Protein AF-A0A7K4FR86-F1 (afdb_monomer)

Secondary structure (DSSP, 8-state):
-PPPPPPHHHHHHHHHHHHHHHHHHHT-HHHHHHHHHHHHHHHHHHHHTTTS---HHHHHHHHHHHHHHHHHHTT----

pLDDT: mean 88.5, std 11.88, range [48.69, 97.19]

Radius of gyration: 13.9 Å; Cα contacts (8 Å, |Δi|>4): 55; chains: 1; bounding box: 28×26×41 Å

Mean predicted aligned error: 5.24 Å

Foldseek 3Di:
DDDDDDDLVVQLVVLLVVQCVVCVVVVDVLSNVLSVQLVVCLVVQCVVCVVPPDHSVVSSVVSSVVSVVVCVVVVVSDD

Structure 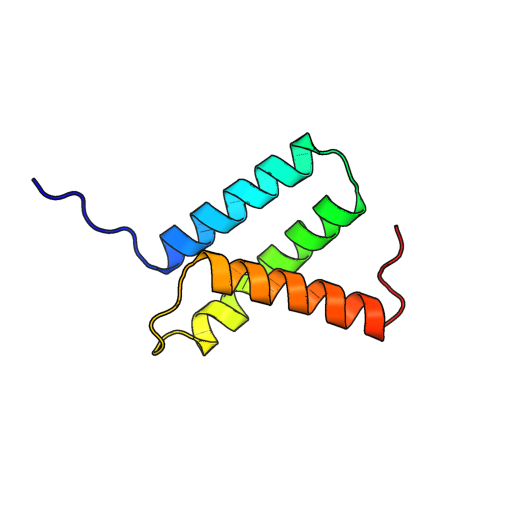(mmCIF, N/CA/C/O backbone):
data_AF-A0A7K4FR86-F1
#
_entry.id   AF-A0A7K4FR86-F1
#
loop_
_atom_site.group_PDB
_atom_site.id
_atom_site.type_symbol
_atom_site.label_atom_id
_atom_site.label_alt_id
_atom_site.label_comp_id
_atom_site.label_asym_id
_atom_site.label_entity_id
_atom_site.label_seq_id
_atom_site.pdbx_PDB_ins_code
_atom_site.Cartn_x
_atom_site.Cartn_y
_atom_site.Cartn_z
_atom_site.occupancy
_atom_site.B_iso_or_equiv
_atom_site.auth_seq_id
_atom_site.auth_comp_id
_atom_site.auth_asym_id
_atom_site.auth_atom_id
_atom_site.pdbx_PDB_model_num
ATOM 1 N N . MET A 1 1 ? 13.927 13.317 -28.057 1.00 48.69 1 MET A N 1
ATOM 2 C CA . MET A 1 1 ? 14.578 12.767 -26.849 1.00 48.69 1 MET A CA 1
ATOM 3 C C . MET A 1 1 ? 13.535 11.939 -26.119 1.00 48.69 1 MET A C 1
ATOM 5 O O . MET A 1 1 ? 12.514 12.495 -25.734 1.00 48.69 1 MET A O 1
ATOM 9 N N . GLY A 1 2 ? 13.709 10.616 -26.071 1.00 55.78 2 GLY A N 1
ATOM 10 C CA . GLY A 1 2 ? 12.749 9.715 -25.428 1.00 55.78 2 GLY A CA 1
ATOM 11 C C . GLY A 1 2 ? 12.698 9.988 -23.929 1.00 55.78 2 GLY A C 1
ATOM 12 O O . GLY A 1 2 ? 13.740 10.166 -23.306 1.00 55.78 2 GLY A O 1
ATOM 13 N N . ARG A 1 3 ? 11.493 10.082 -23.361 1.00 51.56 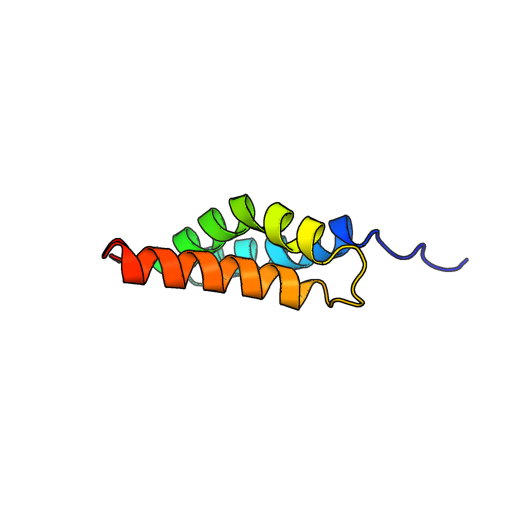3 ARG A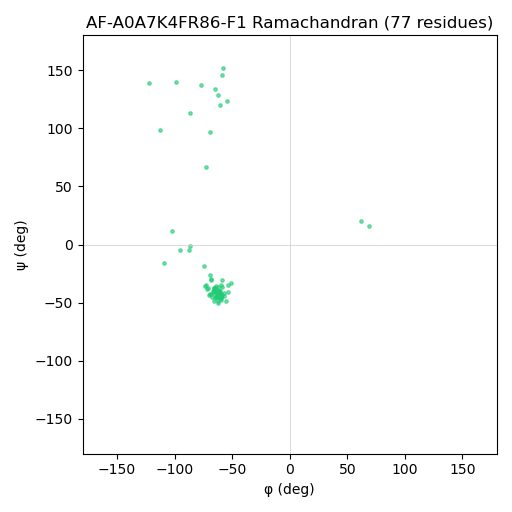 N 1
ATOM 14 C CA . ARG A 1 3 ? 11.317 10.185 -21.910 1.00 51.56 3 ARG A CA 1
ATOM 15 C C . ARG A 1 3 ? 11.908 8.923 -21.285 1.00 51.56 3 ARG A C 1
ATOM 17 O O . ARG A 1 3 ? 11.468 7.830 -21.629 1.00 51.56 3 ARG A O 1
ATOM 24 N N . THR A 1 4 ? 12.906 9.069 -20.417 1.00 58.91 4 THR A N 1
ATOM 25 C CA . THR A 1 4 ? 13.449 7.958 -19.631 1.00 58.91 4 THR A CA 1
ATOM 26 C C . THR A 1 4 ? 12.295 7.306 -18.884 1.00 58.91 4 THR A C 1
ATOM 28 O O . THR A 1 4 ? 11.542 7.995 -18.192 1.00 58.91 4 THR A O 1
ATOM 31 N N . GLN A 1 5 ? 12.110 6.003 -19.079 1.00 59.91 5 GLN A N 1
ATOM 32 C CA . GLN A 1 5 ? 11.051 5.268 -18.406 1.00 59.91 5 GLN A CA 1
ATOM 33 C 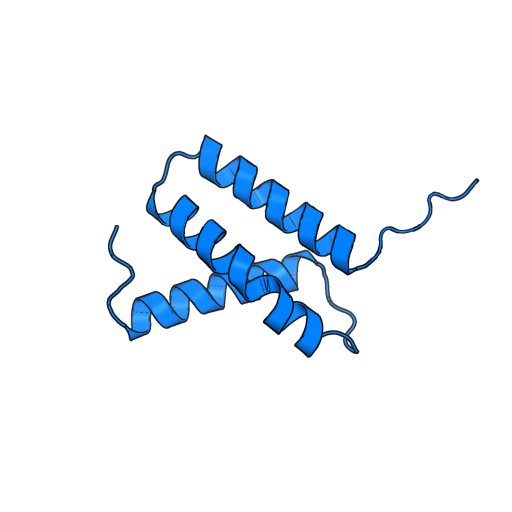C . GLN A 1 5 ? 11.324 5.331 -16.892 1.00 59.91 5 GLN A C 1
ATOM 35 O O . GLN A 1 5 ? 12.466 5.095 -16.482 1.00 59.91 5 GLN A O 1
ATOM 40 N N . PRO A 1 6 ? 10.346 5.731 -16.059 1.00 69.06 6 PRO A N 1
ATOM 41 C CA . PRO A 1 6 ? 10.541 5.767 -14.617 1.00 69.06 6 PRO A CA 1
ATOM 42 C C . PRO A 1 6 ? 10.897 4.367 -14.117 1.00 69.06 6 PRO A C 1
ATOM 44 O O . PRO A 1 6 ? 10.418 3.369 -14.657 1.00 69.06 6 PRO A O 1
ATOM 47 N N . SER A 1 7 ? 11.742 4.291 -13.085 1.00 86.12 7 SER A N 1
ATOM 48 C CA . SER A 1 7 ? 12.042 3.003 -12.458 1.00 86.12 7 SER A CA 1
ATOM 49 C C . SER A 1 7 ? 10.750 2.351 -11.956 1.00 86.12 7 SER A C 1
ATOM 51 O O . SER A 1 7 ? 9.806 3.058 -11.592 1.00 86.12 7 SER A O 1
ATOM 53 N N . PHE A 1 8 ? 10.711 1.019 -11.894 1.00 88.19 8 PHE A N 1
ATOM 54 C CA . PHE A 1 8 ? 9.551 0.300 -11.359 1.00 88.19 8 PHE A CA 1
ATOM 55 C C . PHE A 1 8 ? 9.178 0.794 -9.952 1.00 88.19 8 PHE A C 1
ATOM 57 O O . PHE A 1 8 ? 8.016 1.079 -9.683 1.00 88.19 8 PHE A O 1
ATOM 64 N N . THR A 1 9 ? 10.179 1.043 -9.100 1.00 90.62 9 THR A N 1
ATOM 65 C CA . THR A 1 9 ? 10.001 1.674 -7.783 1.00 90.62 9 THR A CA 1
ATOM 66 C C . THR A 1 9 ? 9.292 3.023 -7.876 1.00 90.62 9 THR A C 1
ATOM 68 O O . THR A 1 9 ? 8.325 3.262 -7.163 1.00 90.62 9 THR A O 1
ATOM 71 N N . THR A 1 10 ? 9.736 3.899 -8.781 1.00 92.38 10 THR A N 1
ATOM 72 C CA . THR A 1 10 ? 9.119 5.218 -8.988 1.00 92.38 10 THR A CA 1
ATOM 73 C C . THR A 1 10 ? 7.673 5.095 -9.463 1.00 92.38 10 THR A C 1
ATOM 75 O O . THR A 1 10 ? 6.831 5.898 -9.069 1.00 92.38 10 THR A O 1
ATOM 78 N N . ALA A 1 11 ? 7.372 4.100 -10.298 1.00 93.25 11 ALA A N 1
ATOM 79 C CA . ALA A 1 11 ? 6.015 3.856 -10.767 1.00 93.25 11 ALA A CA 1
ATOM 80 C C . ALA A 1 11 ? 5.102 3.353 -9.633 1.00 93.25 11 ALA A C 1
ATOM 82 O O . ALA A 1 11 ? 3.997 3.865 -9.475 1.00 93.25 11 ALA A O 1
ATOM 83 N N . VAL A 1 12 ? 5.587 2.434 -8.789 1.00 94.69 12 VAL A N 1
ATOM 84 C CA . VAL A 1 12 ? 4.870 1.960 -7.589 1.00 94.69 12 VAL A CA 1
ATOM 85 C C . VAL A 1 12 ? 4.599 3.114 -6.622 1.00 94.69 12 VAL A C 1
ATOM 87 O O . VAL A 1 12 ? 3.480 3.265 -6.131 1.00 94.69 12 VAL A O 1
ATOM 90 N N . ASP A 1 13 ? 5.595 3.971 -6.392 1.00 95.06 13 ASP A N 1
ATOM 91 C CA . ASP A 1 13 ? 5.458 5.133 -5.508 1.00 95.06 13 ASP A CA 1
ATOM 92 C C . ASP A 1 13 ? 4.424 6.132 -6.040 1.00 95.06 13 ASP A C 1
ATOM 94 O O . ASP A 1 13 ? 3.632 6.679 -5.271 1.00 95.06 13 ASP A O 1
ATOM 98 N N . ALA A 1 14 ? 4.374 6.328 -7.360 1.00 96.19 14 ALA A N 1
ATOM 99 C CA . ALA A 1 14 ? 3.375 7.180 -7.990 1.00 96.19 14 ALA A CA 1
ATOM 100 C C . ALA A 1 14 ? 1.948 6.624 -7.836 1.00 96.19 14 ALA A C 1
ATOM 102 O O . ALA A 1 14 ? 1.025 7.399 -7.579 1.00 96.19 14 ALA A O 1
ATOM 103 N N . GLU A 1 15 ? 1.745 5.308 -7.965 1.00 96.19 15 GLU A N 1
ATOM 104 C CA . GLU A 1 15 ? 0.430 4.693 -7.730 1.00 96.19 15 GLU A CA 1
ATOM 105 C C . GLU A 1 15 ? 0.001 4.808 -6.262 1.00 96.19 15 GLU A C 1
ATOM 107 O O . GLU A 1 15 ? -1.143 5.166 -5.966 1.00 96.19 15 GLU A O 1
ATOM 112 N N . LEU A 1 16 ? 0.929 4.591 -5.331 1.00 96.31 16 LEU A N 1
ATOM 113 C CA . LEU A 1 16 ? 0.661 4.732 -3.904 1.00 96.31 16 LEU A CA 1
ATOM 114 C C . LEU A 1 16 ? 0.298 6.179 -3.522 1.00 96.31 16 LEU A C 1
ATOM 116 O O . LEU A 1 16 ? -0.662 6.398 -2.780 1.00 96.31 16 LEU A O 1
ATOM 120 N N . GLU A 1 17 ? 0.996 7.176 -4.072 1.00 97.19 17 GLU A N 1
ATOM 121 C CA . GLU A 1 17 ? 0.722 8.595 -3.800 1.00 97.19 17 GLU A CA 1
ATOM 122 C C . GLU A 1 17 ? -0.671 9.027 -4.291 1.00 97.19 17 GLU A C 1
ATOM 124 O O . GLU A 1 17 ? -1.364 9.801 -3.616 1.00 97.19 17 GLU A O 1
ATOM 129 N N . LYS A 1 18 ? -1.142 8.481 -5.424 1.00 96.94 18 LYS A N 1
ATOM 130 C CA . LYS A 1 18 ? -2.523 8.706 -5.894 1.00 96.94 18 LYS A CA 1
ATOM 131 C C . LYS A 1 18 ? -3.537 8.236 -4.855 1.00 96.94 18 LYS A C 1
ATOM 133 O O . LYS A 1 18 ? -4.495 8.960 -4.576 1.00 96.94 18 LYS A O 1
ATOM 138 N N . LEU A 1 19 ? -3.323 7.063 -4.257 1.00 96.56 19 LEU A N 1
ATOM 139 C CA . LEU A 1 19 ? -4.219 6.523 -3.231 1.00 96.56 19 LEU A CA 1
ATOM 140 C C . LEU A 1 19 ? -4.128 7.289 -1.911 1.00 96.56 19 LEU A C 1
ATOM 142 O O . LEU A 1 19 ? -5.157 7.533 -1.281 1.00 96.56 19 LEU A O 1
ATOM 146 N N . ILE A 1 20 ? -2.938 7.740 -1.509 1.00 96.06 20 ILE A N 1
ATOM 147 C CA . ILE A 1 20 ? -2.771 8.619 -0.341 1.00 96.06 20 ILE A CA 1
ATOM 148 C C . ILE A 1 20 ? -3.555 9.918 -0.548 1.00 96.06 20 ILE A C 1
ATOM 150 O O . ILE A 1 20 ? -4.324 10.328 0.322 1.00 96.06 20 ILE A O 1
ATOM 154 N N . THR A 1 21 ? -3.422 10.543 -1.716 1.00 96.81 21 THR A N 1
ATOM 155 C CA . THR A 1 21 ? -4.175 11.756 -2.056 1.00 96.81 21 THR A CA 1
ATOM 156 C C . THR A 1 21 ? -5.682 11.498 -2.081 1.00 96.81 21 THR A C 1
ATOM 158 O O . THR A 1 21 ? -6.451 12.284 -1.524 1.00 96.81 21 THR A O 1
ATOM 161 N N . LEU A 1 22 ? -6.118 10.394 -2.692 1.00 96.50 22 LEU A N 1
ATOM 162 C CA . LEU A 1 22 ? -7.529 10.020 -2.755 1.00 96.50 22 LEU A CA 1
ATOM 163 C C . LEU A 1 22 ? -8.108 9.760 -1.360 1.00 96.50 22 LEU A C 1
ATOM 165 O O . LEU A 1 22 ? -9.180 10.269 -1.051 1.00 96.50 22 LEU A O 1
ATOM 169 N N . SER A 1 23 ? -7.399 9.029 -0.499 1.00 95.56 23 SER A N 1
ATOM 170 C CA . SER A 1 23 ? -7.874 8.703 0.851 1.00 95.56 23 SER A CA 1
ATOM 171 C C . SER A 1 23 ? -8.112 9.943 1.712 1.00 95.56 23 SER A C 1
ATOM 173 O O . SER A 1 23 ? -9.146 10.032 2.373 1.00 95.56 23 SER A O 1
ATOM 175 N N . LYS A 1 24 ? -7.231 10.949 1.611 1.00 94.69 24 LYS A N 1
ATOM 176 C CA . LYS A 1 24 ? -7.417 12.261 2.252 1.00 94.69 24 LYS A CA 1
ATOM 177 C C . LYS A 1 24 ? -8.667 12.983 1.737 1.00 94.69 24 LYS A C 1
ATOM 179 O O . LYS A 1 24 ? -9.378 13.596 2.523 1.00 94.69 24 LYS A O 1
ATOM 184 N N . ARG A 1 25 ? -8.942 12.912 0.427 1.00 96.50 25 ARG A N 1
ATOM 185 C CA . ARG A 1 25 ? -10.117 13.553 -0.200 1.00 96.50 25 ARG A CA 1
ATOM 186 C C . ARG A 1 25 ? -11.430 12.861 0.150 1.00 96.50 25 ARG A C 1
ATOM 188 O O . ARG A 1 25 ? -12.432 13.538 0.333 1.00 96.50 25 ARG A O 1
ATOM 195 N N . VAL A 1 26 ? -11.427 11.531 0.220 1.00 95.81 26 VAL A N 1
ATOM 196 C CA . VAL A 1 26 ? -12.614 10.732 0.562 1.00 95.81 26 VAL A CA 1
ATOM 197 C C . VAL A 1 26 ? -13.021 10.949 2.022 1.00 95.81 26 VAL A C 1
ATOM 199 O O . VAL A 1 26 ? -14.203 10.870 2.339 1.00 95.81 26 VAL A O 1
ATOM 202 N N . GLY A 1 27 ? -12.064 11.223 2.915 1.00 89.81 27 GLY A N 1
ATOM 203 C CA . GLY A 1 27 ? -12.353 11.514 4.321 1.00 89.81 27 GLY A CA 1
ATOM 204 C C . GLY A 1 27 ? -12.879 10.313 5.114 1.00 89.81 27 GLY A C 1
ATOM 205 O O . GLY A 1 27 ? -13.432 10.494 6.193 1.00 89.81 27 GLY A O 1
ATOM 206 N N . ASN A 1 28 ? -12.720 9.088 4.598 1.00 92.56 28 ASN A N 1
ATOM 207 C CA . ASN A 1 28 ? -13.039 7.857 5.316 1.00 92.56 28 ASN A CA 1
ATOM 208 C C . ASN A 1 28 ? -11.813 7.429 6.152 1.00 92.56 28 ASN A C 1
ATOM 210 O O . ASN A 1 28 ? -10.801 7.032 5.560 1.00 92.56 28 ASN A O 1
ATOM 214 N N . PRO A 1 29 ? -11.885 7.462 7.499 1.00 91.25 29 PRO A N 1
ATOM 215 C CA . PRO A 1 29 ? -10.739 7.156 8.356 1.00 91.25 29 PRO A CA 1
ATOM 216 C C . PRO A 1 29 ? -10.185 5.743 8.155 1.00 91.25 29 PRO A C 1
ATOM 218 O O . PRO A 1 29 ? -8.974 5.537 8.208 1.00 91.25 29 PRO A O 1
ATOM 221 N N . CYS A 1 30 ? -11.049 4.769 7.868 1.00 90.94 30 CYS A N 1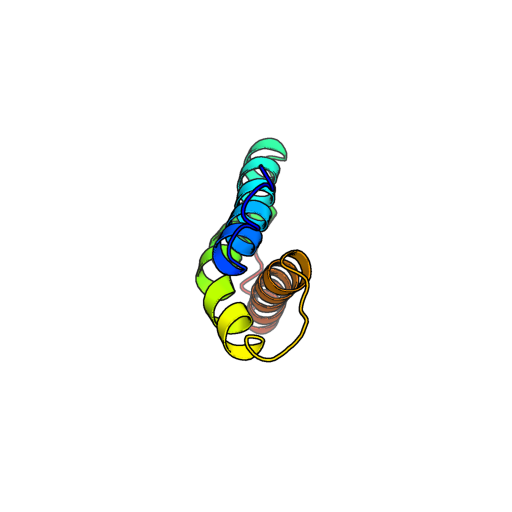
ATOM 222 C CA . CYS A 1 30 ? -10.640 3.384 7.651 1.00 90.94 30 CYS A CA 1
ATOM 223 C C . CYS A 1 30 ? -9.870 3.223 6.361 1.00 90.94 30 CYS A C 1
ATOM 225 O O . CYS A 1 30 ? -8.847 2.548 6.330 1.00 90.94 30 CYS A O 1
ATOM 227 N N . PHE A 1 31 ? -10.357 3.859 5.297 1.00 93.75 31 PHE A N 1
ATOM 228 C CA . PHE A 1 31 ? -9.671 3.838 4.019 1.00 93.75 31 PHE A CA 1
ATOM 229 C C . PHE A 1 31 ? -8.298 4.499 4.146 1.00 93.75 31 PHE A C 1
ATOM 231 O O . PHE A 1 31 ? -7.301 3.925 3.722 1.00 93.75 31 PHE A O 1
ATOM 238 N N . GLN A 1 32 ? -8.220 5.651 4.816 1.00 94.56 32 GLN A N 1
ATOM 239 C CA . GLN A 1 32 ? -6.947 6.319 5.082 1.00 94.56 32 GLN A CA 1
ATOM 240 C C . GLN A 1 32 ? -5.986 5.446 5.899 1.00 94.56 32 GLN A C 1
ATOM 242 O O . GLN A 1 32 ? -4.806 5.365 5.557 1.00 94.56 32 GLN A O 1
ATOM 247 N N . ASN A 1 33 ? -6.480 4.757 6.932 1.00 93.56 33 ASN A N 1
ATOM 248 C CA . ASN A 1 33 ? -5.668 3.840 7.729 1.00 93.56 33 ASN A CA 1
ATOM 249 C C . ASN A 1 33 ? -5.161 2.653 6.892 1.00 93.56 33 ASN A C 1
ATOM 251 O O . ASN A 1 33 ? -3.977 2.334 6.925 1.00 93.56 33 ASN A O 1
ATOM 255 N N . VAL A 1 34 ? -6.027 2.044 6.073 1.00 95.50 34 VAL A N 1
ATOM 25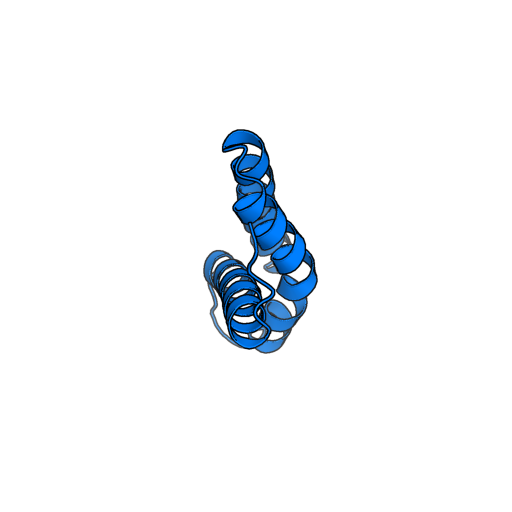6 C CA . VAL A 1 34 ? -5.644 0.936 5.184 1.00 95.50 34 VAL A CA 1
ATOM 257 C C . VAL A 1 34 ? -4.553 1.363 4.204 1.00 95.50 34 VAL A C 1
ATOM 259 O O . VAL A 1 34 ? -3.569 0.644 4.050 1.00 95.50 34 VAL A O 1
ATOM 262 N N . ILE A 1 35 ? -4.684 2.537 3.578 1.00 96.62 35 ILE A N 1
ATOM 263 C CA . ILE A 1 35 ? -3.671 3.050 2.645 1.00 96.62 35 ILE A CA 1
ATOM 264 C C . ILE A 1 35 ? -2.347 3.354 3.363 1.00 96.62 35 ILE A C 1
ATOM 266 O O . ILE A 1 35 ? -1.282 3.025 2.838 1.00 96.62 35 ILE A O 1
ATOM 270 N N . LEU A 1 36 ? -2.392 3.924 4.571 1.00 94.94 36 LEU A N 1
ATOM 271 C CA . LEU A 1 36 ? -1.196 4.204 5.372 1.00 94.94 36 LEU A CA 1
ATOM 272 C C . LEU A 1 36 ? -0.477 2.926 5.830 1.00 94.94 36 LEU A C 1
ATOM 274 O O . LEU A 1 36 ? 0.749 2.880 5.888 1.00 94.94 36 LEU A O 1
ATOM 278 N N . GLU A 1 37 ? -1.212 1.872 6.170 1.00 95.31 37 GLU A N 1
ATOM 279 C CA . GLU A 1 37 ? -0.596 0.585 6.493 1.00 95.31 37 GLU A CA 1
ATOM 280 C C . GLU A 1 37 ? -0.077 -0.121 5.235 1.00 95.31 37 GLU A C 1
ATOM 282 O O . GLU A 1 37 ? 0.994 -0.731 5.266 1.00 95.31 37 GLU A O 1
ATOM 287 N N . ALA A 1 38 ? -0.769 0.013 4.100 1.00 96.62 38 ALA A N 1
ATOM 288 C CA . ALA A 1 38 ? -0.334 -0.558 2.828 1.00 96.62 38 ALA A CA 1
ATOM 289 C C . ALA A 1 38 ? 0.980 0.078 2.349 1.00 96.62 38 ALA A C 1
ATOM 291 O O . ALA A 1 38 ? 1.869 -0.638 1.879 1.00 96.62 38 ALA A O 1
ATOM 292 N N . SER A 1 39 ? 1.171 1.390 2.552 1.00 96.12 39 SER A N 1
ATOM 293 C CA . SER A 1 39 ? 2.419 2.077 2.183 1.00 96.12 39 SER A CA 1
ATOM 294 C C . SER A 1 39 ? 3.649 1.498 2.880 1.00 96.12 39 SER A C 1
ATOM 296 O O . SER A 1 39 ? 4.738 1.495 2.314 1.00 96.12 39 SER A O 1
ATOM 298 N N . LYS A 1 40 ? 3.486 0.962 4.097 1.00 95.38 40 LYS A N 1
ATOM 299 C CA . LYS A 1 40 ? 4.575 0.326 4.857 1.00 95.38 40 LYS A CA 1
ATOM 300 C C . LYS A 1 40 ? 4.949 -1.054 4.312 1.00 95.38 40 LYS A C 1
ATOM 302 O O . LYS A 1 40 ? 6.025 -1.556 4.618 1.00 95.38 40 LYS A O 1
ATOM 307 N N . ARG A 1 41 ? 4.064 -1.677 3.527 1.00 94.62 41 ARG A N 1
ATOM 308 C CA . ARG A 1 41 ? 4.191 -3.069 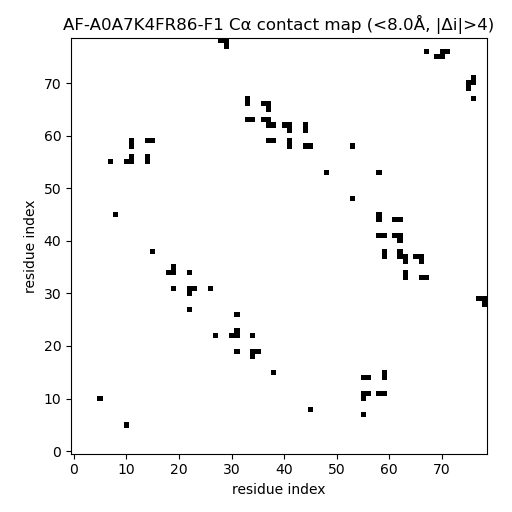3.067 1.00 94.62 41 ARG A CA 1
ATOM 309 C C . ARG A 1 41 ? 4.511 -3.203 1.588 1.00 94.62 41 ARG A C 1
ATOM 311 O O . ARG A 1 41 ? 4.938 -4.273 1.167 1.00 94.62 41 ARG A O 1
ATOM 318 N N . VAL A 1 42 ? 4.334 -2.136 0.809 1.00 95.06 42 VAL A N 1
ATOM 319 C CA . VAL A 1 42 ? 4.474 -2.160 -0.655 1.00 95.06 42 VAL A CA 1
ATOM 320 C C . VAL A 1 42 ? 5.822 -2.733 -1.111 1.00 95.06 42 VAL A C 1
ATOM 322 O O . VAL A 1 42 ? 5.881 -3.471 -2.089 1.00 95.06 42 VAL A O 1
ATOM 325 N N . ARG A 1 43 ? 6.899 -2.485 -0.351 1.00 94.25 43 ARG A N 1
ATOM 326 C CA . ARG A 1 43 ? 8.241 -3.003 -0.652 1.00 94.25 43 ARG A CA 1
ATOM 327 C C . ARG A 1 43 ? 8.371 -4.514 -0.487 1.00 94.25 43 ARG A C 1
ATOM 329 O O . ARG A 1 43 ? 9.162 -5.104 -1.212 1.00 94.25 43 ARG A O 1
ATOM 336 N N . TYR A 1 44 ? 7.604 -5.148 0.402 1.00 94.12 44 TYR A N 1
ATOM 337 C CA . TYR A 1 44 ? 7.610 -6.610 0.515 1.00 94.12 44 TYR A CA 1
ATOM 338 C C . TYR A 1 44 ? 7.137 -7.241 -0.794 1.00 94.12 44 TYR A C 1
ATOM 340 O O . TYR A 1 44 ? 7.845 -8.060 -1.365 1.00 94.12 44 TYR A O 1
ATOM 348 N N . PHE A 1 45 ? 6.001 -6.776 -1.318 1.00 93.62 45 PHE A N 1
ATOM 349 C CA . PHE A 1 45 ? 5.446 -7.267 -2.579 1.00 93.62 45 PHE A CA 1
ATOM 350 C C . PHE A 1 45 ? 6.303 -6.873 -3.780 1.00 93.62 45 PHE A C 1
ATOM 352 O O . PHE A 1 45 ? 6.583 -7.715 -4.623 1.00 93.62 45 PHE A O 1
ATOM 359 N N . GLN A 1 46 ? 6.789 -5.629 -3.827 1.00 91.75 46 GLN A N 1
ATOM 360 C CA . GLN A 1 46 ? 7.668 -5.174 -4.904 1.00 91.75 46 GLN A CA 1
ATOM 361 C C . GLN A 1 46 ? 8.923 -6.052 -5.024 1.00 91.75 46 GLN A C 1
ATOM 363 O O . GLN A 1 46 ? 9.311 -6.420 -6.127 1.00 91.75 46 GLN A O 1
ATOM 368 N N . ASN A 1 47 ? 9.550 -6.386 -3.894 1.00 91.50 47 ASN A N 1
ATOM 369 C CA . ASN A 1 47 ? 10.760 -7.203 -3.880 1.00 91.50 47 ASN A CA 1
ATOM 370 C C . ASN A 1 47 ? 10.463 -8.673 -4.206 1.00 91.50 47 ASN A C 1
ATOM 372 O O . ASN A 1 47 ? 11.275 -9.319 -4.858 1.00 91.50 47 ASN A O 1
ATOM 376 N N . SER A 1 48 ? 9.314 -9.201 -3.774 1.00 89.69 48 SER A N 1
ATOM 377 C CA . SER A 1 48 ? 8.895 -10.573 -4.093 1.00 89.69 48 SER A CA 1
ATOM 378 C C . SER A 1 48 ? 8.532 -10.773 -5.565 1.00 89.69 48 SER A C 1
ATOM 380 O O . SER A 1 48 ? 8.650 -11.887 -6.056 1.00 89.69 48 SER A O 1
ATOM 382 N N . MET A 1 49 ? 8.116 -9.711 -6.257 1.00 85.06 49 MET A N 1
ATOM 383 C CA . MET A 1 49 ? 7.689 -9.740 -7.661 1.00 85.06 49 MET A CA 1
ATOM 384 C C . MET A 1 49 ? 8.772 -9.198 -8.614 1.00 85.06 49 MET A C 1
ATOM 386 O O . MET A 1 49 ? 8.477 -8.909 -9.767 1.00 85.06 49 MET A O 1
ATOM 390 N N . TYR A 1 50 ? 10.015 -8.997 -8.148 1.00 74.75 50 TYR A N 1
ATOM 391 C CA . TYR A 1 50 ? 11.051 -8.278 -8.907 1.00 74.75 50 TYR A CA 1
ATOM 392 C C . TYR A 1 50 ? 11.372 -8.914 -10.270 1.00 74.75 50 TYR A C 1
ATOM 394 O O . TYR A 1 50 ? 11.610 -8.196 -11.240 1.00 74.75 50 TYR A O 1
ATOM 402 N N . ASP A 1 51 ? 11.348 -10.247 -10.342 1.00 78.44 51 ASP A N 1
ATOM 403 C CA . ASP A 1 51 ? 11.616 -11.002 -11.571 1.00 78.44 51 ASP A CA 1
ATOM 404 C C . ASP A 1 51 ? 10.354 -11.226 -12.428 1.00 78.44 51 ASP A C 1
ATOM 406 O O . ASP A 1 51 ? 10.440 -11.760 -13.536 1.00 78.44 51 ASP A O 1
ATOM 410 N N . GLU A 1 52 ? 9.179 -10.810 -11.945 1.00 80.50 52 GLU A N 1
ATOM 411 C CA . GLU A 1 52 ? 7.908 -10.960 -12.651 1.00 80.50 52 GLU A CA 1
ATOM 412 C C . GLU A 1 52 ? 7.512 -9.668 -13.376 1.00 80.50 52 GLU A C 1
ATOM 414 O O . GLU A 1 52 ? 7.640 -8.558 -12.853 1.00 80.50 52 GLU A O 1
ATOM 419 N N . VAL A 1 53 ? 6.972 -9.800 -14.594 1.00 75.06 53 VAL A N 1
ATOM 420 C CA . VAL A 1 53 ? 6.359 -8.669 -15.305 1.00 75.06 53 VAL A CA 1
ATOM 421 C C . VAL A 1 53 ? 5.075 -8.297 -14.572 1.00 75.06 53 VAL A C 1
ATOM 423 O O . VAL A 1 53 ? 4.038 -8.916 -14.778 1.00 75.06 53 VAL A O 1
ATOM 426 N N . THR A 1 54 ? 5.172 -7.289 -13.713 1.00 81.88 54 THR A N 1
ATOM 427 C CA . THR A 1 54 ? 4.109 -6.897 -12.784 1.00 81.88 54 THR A CA 1
ATOM 428 C C . THR A 1 54 ? 3.722 -5.448 -13.023 1.00 81.88 54 THR A C 1
ATOM 430 O O . THR A 1 54 ? 4.596 -4.596 -13.215 1.00 81.88 54 THR A O 1
ATOM 433 N N . ASP A 1 55 ? 2.427 -5.136 -12.984 1.00 91.50 55 ASP A N 1
ATOM 434 C CA . ASP A 1 55 ? 1.982 -3.743 -13.036 1.00 91.50 55 ASP A CA 1
ATOM 435 C C . ASP A 1 55 ? 2.181 -3.066 -11.660 1.00 91.50 55 ASP A C 1
ATOM 437 O O . ASP A 1 55 ? 1.876 -3.657 -10.620 1.00 91.50 55 ASP A O 1
ATOM 441 N N . PRO A 1 56 ? 2.669 -1.813 -11.591 1.00 93.12 56 PRO A N 1
ATOM 442 C CA . PRO A 1 56 ? 2.786 -1.082 -10.328 1.00 93.12 56 PRO A CA 1
ATOM 443 C C . PRO A 1 56 ? 1.497 -1.049 -9.486 1.00 93.12 56 PRO A C 1
ATOM 445 O O . PRO A 1 56 ? 1.567 -1.061 -8.253 1.00 93.12 56 PRO A O 1
ATOM 448 N N . GLN A 1 57 ? 0.323 -1.034 -10.126 1.00 94.50 57 GLN A N 1
ATOM 449 C CA . GLN A 1 57 ? -0.977 -1.089 -9.457 1.00 94.50 57 GLN A CA 1
ATOM 450 C C . GLN A 1 57 ? -1.202 -2.425 -8.752 1.00 94.50 57 GLN A C 1
ATOM 452 O O . GLN A 1 57 ? -1.753 -2.435 -7.652 1.00 94.50 57 GLN A O 1
ATOM 457 N N . GLU A 1 58 ? -0.749 -3.540 -9.328 1.00 94.75 58 GLU A N 1
ATOM 458 C CA . GLU A 1 58 ? -0.874 -4.868 -8.716 1.00 94.75 58 GLU A CA 1
ATOM 459 C C . GLU A 1 58 ? -0.097 -4.939 -7.401 1.00 94.75 58 GLU A C 1
ATOM 461 O O . GLU A 1 58 ? -0.626 -5.413 -6.394 1.00 94.75 58 GLU A O 1
ATOM 466 N N . VAL A 1 59 ? 1.115 -4.376 -7.360 1.00 95.12 59 VAL A N 1
ATOM 467 C CA . VAL A 1 59 ? 1.929 -4.311 -6.134 1.00 95.12 59 VAL A CA 1
ATOM 468 C C . VAL A 1 59 ? 1.201 -3.541 -5.029 1.00 95.12 59 VAL A C 1
ATOM 470 O O . VAL A 1 59 ? 1.138 -3.985 -3.878 1.00 95.12 59 VAL A O 1
ATOM 473 N N . VAL A 1 60 ? 0.624 -2.387 -5.370 1.00 96.81 60 VAL A N 1
ATOM 474 C CA . VAL A 1 60 ? -0.132 -1.561 -4.418 1.00 96.81 60 VAL A CA 1
ATOM 475 C C . VAL A 1 60 ? -1.408 -2.277 -3.958 1.00 96.81 60 VAL A C 1
ATOM 477 O O . VAL A 1 60 ? -1.726 -2.257 -2.766 1.00 96.81 60 VAL A O 1
ATOM 480 N N . LEU A 1 61 ? -2.115 -2.960 -4.862 1.00 96.44 61 LEU A N 1
ATOM 481 C CA . LEU A 1 61 ? -3.315 -3.736 -4.539 1.00 96.44 61 LEU A CA 1
ATOM 482 C C . LEU A 1 61 ? -3.011 -4.903 -3.599 1.00 96.44 61 LEU A C 1
ATOM 484 O O . LEU A 1 61 ? -3.727 -5.086 -2.615 1.00 96.44 61 LEU A O 1
ATOM 488 N N . LEU A 1 62 ? -1.934 -5.653 -3.838 1.00 96.38 62 LEU A N 1
ATOM 489 C CA . LEU A 1 62 ? -1.505 -6.737 -2.951 1.00 96.38 62 LEU A CA 1
ATOM 490 C C . LEU A 1 62 ? -1.1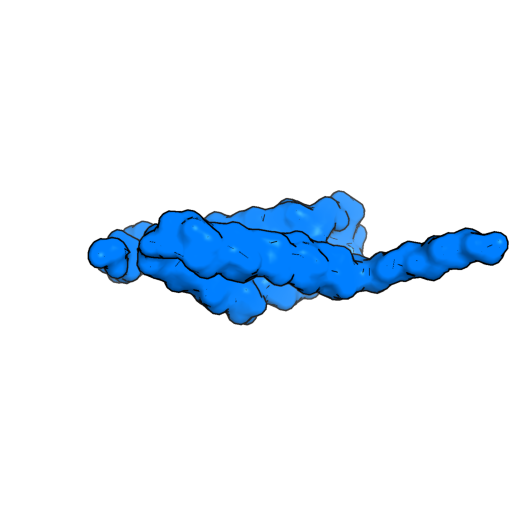62 -6.212 -1.553 1.00 96.38 62 LEU A C 1
ATOM 492 O O . LEU A 1 62 ? -1.569 -6.808 -0.551 1.00 96.38 62 LEU A O 1
ATOM 496 N N . ALA A 1 63 ? -0.508 -5.050 -1.466 1.00 97.00 63 ALA A N 1
ATOM 497 C CA . ALA A 1 63 ? -0.250 -4.400 -0.186 1.00 97.00 63 ALA A CA 1
ATOM 498 C C . ALA A 1 63 ? -1.554 -4.066 0.558 1.00 97.00 63 ALA A C 1
ATOM 500 O O . ALA A 1 63 ? -1.670 -4.383 1.744 1.00 97.00 63 ALA A O 1
ATOM 501 N N . ILE A 1 64 ? -2.557 -3.513 -0.129 1.00 97.00 64 ILE A N 1
ATOM 502 C CA . ILE A 1 64 ? -3.883 -3.220 0.444 1.00 97.00 64 ILE A CA 1
ATOM 503 C C . ILE A 1 64 ? -4.588 -4.500 0.899 1.00 97.00 64 ILE A C 1
ATOM 505 O O . ILE A 1 64 ? -5.056 -4.572 2.036 1.00 97.00 64 ILE A O 1
ATOM 509 N N . ILE A 1 65 ? -4.625 -5.527 0.047 1.00 96.50 65 ILE A N 1
ATOM 510 C CA . ILE A 1 65 ? -5.236 -6.824 0.361 1.00 96.50 65 ILE A CA 1
ATOM 511 C C . ILE A 1 65 ? -4.584 -7.425 1.605 1.00 96.50 65 ILE A C 1
ATOM 513 O O . ILE A 1 65 ? -5.294 -7.914 2.479 1.00 96.50 65 ILE A O 1
ATOM 517 N N . SER A 1 66 ? -3.258 -7.331 1.742 1.00 96.06 66 SER A N 1
ATOM 518 C CA . SER A 1 66 ? -2.544 -7.852 2.913 1.00 96.06 66 SER A CA 1
ATOM 519 C C . SER A 1 66 ? -2.978 -7.182 4.219 1.00 96.06 66 SER A C 1
ATOM 521 O O . SER A 1 66 ? -3.145 -7.856 5.234 1.00 96.06 66 SER A O 1
ATOM 523 N N . VAL A 1 67 ? -3.203 -5.864 4.194 1.00 95.75 67 VAL A N 1
ATOM 524 C CA . VAL A 1 67 ? -3.670 -5.101 5.359 1.00 95.75 67 VAL A CA 1
ATOM 525 C C . VAL A 1 67 ? -5.090 -5.510 5.720 1.00 95.75 67 VAL A C 1
ATOM 527 O O . VAL A 1 67 ? -5.388 -5.736 6.891 1.00 95.75 67 VAL A O 1
ATOM 530 N N . LEU A 1 68 ? -5.965 -5.630 4.719 1.00 94.81 68 LEU A N 1
ATOM 531 C CA . LEU A 1 68 ? -7.351 -6.039 4.928 1.00 94.81 68 LEU A CA 1
ATOM 532 C C . LEU A 1 68 ? -7.434 -7.474 5.458 1.00 94.81 68 LEU A C 1
ATOM 534 O O . LEU A 1 68 ? -8.132 -7.723 6.437 1.00 94.81 68 LEU A O 1
ATOM 538 N N . ALA A 1 69 ? -6.687 -8.406 4.866 1.00 94.50 69 ALA A N 1
ATOM 539 C CA . ALA A 1 69 ? -6.646 -9.802 5.289 1.00 94.50 69 ALA A CA 1
ATOM 540 C C . ALA A 1 69 ? -6.152 -9.939 6.736 1.00 94.50 69 ALA A C 1
ATOM 542 O O . ALA A 1 69 ? -6.790 -10.614 7.545 1.00 94.50 69 ALA A O 1
ATOM 543 N N . GLU A 1 70 ? -5.068 -9.247 7.097 1.00 92.12 70 GLU A N 1
ATOM 544 C CA . GLU A 1 70 ? -4.560 -9.248 8.471 1.00 92.12 70 GLU A CA 1
ATOM 545 C C . GLU A 1 70 ? -5.529 -8.563 9.445 1.00 92.12 70 GLU A C 1
ATOM 547 O O . GLU A 1 70 ? -5.736 -9.038 10.563 1.00 92.12 70 GLU A O 1
ATOM 552 N N . GLY A 1 71 ? -6.151 -7.458 9.031 1.00 89.00 71 GLY A N 1
ATOM 553 C CA . GLY A 1 71 ? -7.142 -6.748 9.833 1.00 89.00 71 GLY A CA 1
ATOM 554 C C . GLY A 1 71 ? -8.369 -7.608 10.139 1.00 89.00 71 GLY A C 1
ATOM 555 O O . GLY A 1 71 ? -8.840 -7.601 11.280 1.00 89.00 71 GLY A O 1
ATOM 556 N N . LEU A 1 72 ? -8.854 -8.368 9.152 1.00 87.81 72 LEU A N 1
ATOM 557 C CA . LEU A 1 72 ? -9.953 -9.322 9.310 1.00 87.81 72 LEU A CA 1
ATOM 558 C C . LEU A 1 72 ? -9.548 -10.469 10.237 1.00 87.81 72 LEU A C 1
ATOM 560 O O . LEU A 1 72 ? -10.270 -10.762 11.187 1.00 87.81 72 LEU A O 1
ATOM 564 N N . TYR A 1 73 ? -8.375 -11.064 10.008 1.00 87.75 73 TYR A N 1
ATOM 565 C CA . TYR A 1 73 ? -7.870 -12.177 10.812 1.00 87.75 73 TYR A CA 1
ATOM 566 C C . TYR A 1 73 ? -7.689 -11.798 12.289 1.00 87.75 73 TYR A C 1
ATOM 568 O O . TYR A 1 73 ? -8.082 -12.543 13.183 1.00 87.75 73 TYR A O 1
ATOM 576 N N . ASN A 1 74 ? -7.153 -10.606 12.557 1.00 86.69 74 ASN A N 1
ATOM 577 C CA 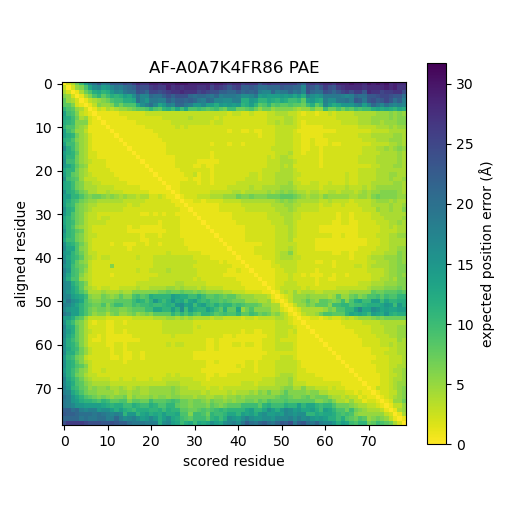. ASN A 1 74 ? -6.877 -10.138 13.916 1.00 86.69 74 ASN A CA 1
ATOM 578 C C . ASN A 1 74 ? -8.075 -9.444 14.595 1.00 86.69 74 ASN A C 1
ATOM 580 O O . ASN A 1 74 ? -7.934 -8.960 15.719 1.00 86.69 74 ASN A O 1
ATOM 584 N N . GLY A 1 75 ? -9.224 -9.304 13.919 1.00 78.94 75 GLY A N 1
ATOM 585 C CA . GLY A 1 75 ? -10.364 -8.518 14.417 1.00 78.94 75 GLY A CA 1
ATOM 586 C C . GLY A 1 75 ? -10.056 -7.022 14.616 1.00 78.94 75 GLY A C 1
ATOM 587 O O . GLY A 1 75 ? -10.749 -6.338 15.375 1.00 78.94 75 GLY A O 1
ATOM 588 N N . ARG A 1 76 ? -8.999 -6.523 13.959 1.00 74.25 76 ARG A N 1
ATOM 589 C CA . ARG A 1 76 ? -8.463 -5.150 14.059 1.00 74.25 76 ARG A CA 1
ATOM 590 C C . ARG A 1 76 ? -8.990 -4.210 12.983 1.00 74.25 76 ARG A C 1
ATOM 592 O O . ARG A 1 76 ? -8.691 -3.021 13.025 1.00 74.25 76 ARG A O 1
ATOM 599 N N . LEU A 1 77 ? -9.780 -4.716 12.040 1.00 68.56 77 LEU A N 1
ATOM 600 C CA . LEU A 1 77 ? -10.526 -3.904 11.080 1.00 68.56 77 LEU A CA 1
ATOM 601 C C . LEU A 1 77 ? -11.703 -3.220 11.798 1.00 68.56 77 LEU A C 1
ATOM 603 O O . LEU A 1 77 ? -12.866 -3.557 11.605 1.00 68.56 77 LEU A O 1
ATOM 607 N N . ARG A 1 78 ? -11.379 -2.301 12.712 1.00 60.91 78 ARG A N 1
ATOM 608 C CA . ARG A 1 78 ? -12.341 -1.478 13.444 1.00 60.91 78 ARG A CA 1
ATOM 609 C C . ARG A 1 78 ? -12.175 -0.034 13.003 1.00 60.91 78 ARG A C 1
ATOM 611 O O . ARG A 1 78 ? -11.245 0.659 13.408 1.00 60.91 78 ARG A O 1
ATOM 618 N N . CYS A 1 79 ? -13.062 0.320 12.089 1.00 62.84 79 CYS A N 1
ATOM 619 C CA . CYS A 1 79 ? -13.628 1.644 11.929 1.00 62.84 79 CYS A CA 1
ATOM 620 C C . CYS A 1 79 ? -14.525 1.957 13.134 1.00 62.84 79 CYS A C 1
ATOM 622 O O . CYS A 1 79 ? -14.449 3.092 13.627 1.00 62.84 79 CYS A O 1
#

Nearest PDB structures (foldseek):
  5cwp-assembly1_A  TM=5.939E-01  e=2.084E+00  synthetic construct
  6xss-assembly1_A  TM=6.045E-01  e=2.484E+00  synthetic construct

Solvent-accessible surface area (backbone atoms only — not comparable to full-atom values): 4523 Å² total; per-residue (Å²): 133,81,79,78,77,72,52,69,67,55,46,31,50,52,50,48,49,52,49,53,54,46,27,66,73,70,66,42,68,55,57,36,49,43,50,59,55,13,66,76,38,29,63,60,47,45,63,75,42,64,92,48,99,68,58,42,62,55,31,49,48,52,19,38,50,52,46,52,53,50,19,59,75,68,71,61,71,73,121

Sequence (79 aa):
MGRTQPSFTTAVDAELEKLITLSKRVGNPCFQNVILEASKRVRYFQNSMYDEVTDPQEVVLLAIISVLAEGLYNGRLRC